Protein AF-A0A2E8RPB1-F1 (afdb_monomer)

Sequence (78 aa):
MGIVLMRSTTSHAFTKLMRQSFPEQTKTLELNTFLLNYVLSNPLVNVALMSLQSIEDVEWTNTVSDRISDRLDLKAFH

Foldseek 3Di:
DADEAEDECPVVPVVVVCCVVPVVVCVPPPVVLLVLLAQLLPPRHPHYHYDDDDVVSVVVSVVSNVPPVSHDNVVVVD

Radius of gyration: 13.1 Å; Cα contacts (8 Å, |Δi|>4): 69; chains: 1; bounding box: 30×34×26 Å

Solvent-accessible surface area (backbone atoms only — not comparable to full-atom values): 4799 Å² total; per-residue (Å²): 136,71,40,74,46,76,50,79,61,74,78,44,58,67,60,51,49,45,43,71,77,38,44,81,79,39,69,86,49,62,57,68,62,51,50,52,26,52,54,68,3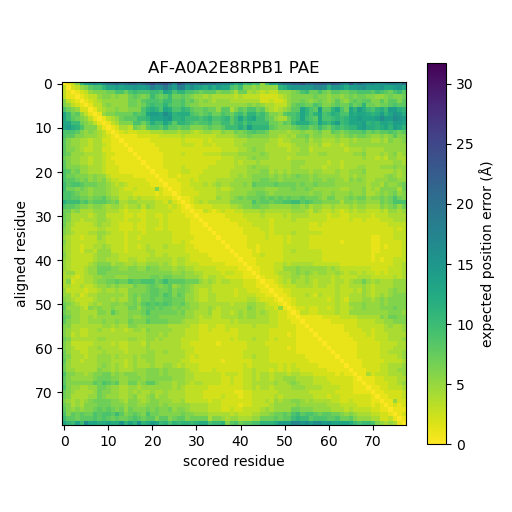2,37,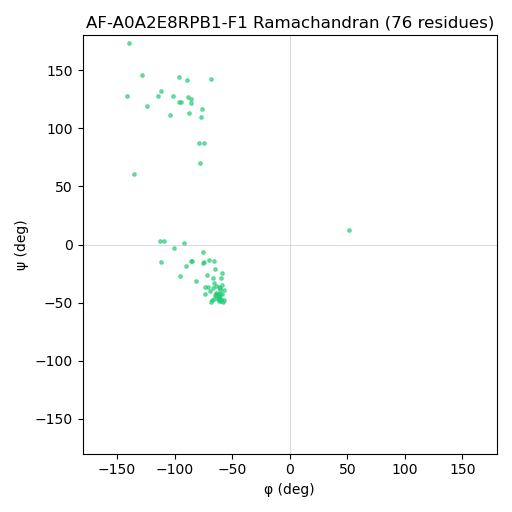90,55,45,74,43,79,46,70,56,72,91,51,70,66,50,50,55,51,49,52,59,56,66,70,42,63,88,65,43,50,72,58,75,84,78,110

Secondary structure (DSSP, 8-state):
-PEEEEEE-TT-HHHHHHHHHSHHHHTT--HHHHHHHHHHT-TTEEEEEEE-SSHHHHHHHHHHHH-GGG---GGGG-

Nearest PDB structures (foldseek):
  1ynq-assembly1_A  TM=7.430E-01  e=7.148E-01  Halalkalibacterium halodurans C-125
  8jwo-assembly2_K  TM=6.389E-01  e=2.214E+00  Streptomyces xinghaiensis
  8xr2-assembly1_A  TM=6.867E-01  e=4.306E+00  Streptomyces xinghaiensis
  8jwo-assembly1_A  TM=6.512E-01  e=3.527E+00  Streptomyces xinghaiensis
  8xr2-assembly2_O  TM=6.841E-01  e=6.418E+00  Streptomyces xinghaiensis

Mean predicted aligned error: 4.56 Å

Structure (mmCIF, N/CA/C/O backbone):
data_AF-A0A2E8RPB1-F1
#
_entry.id   AF-A0A2E8RPB1-F1
#
loop_
_atom_site.group_PDB
_atom_site.id
_atom_site.type_symbol
_atom_site.label_atom_id
_atom_site.label_alt_id
_atom_site.label_comp_id
_atom_site.label_asym_id
_atom_site.label_entity_id
_atom_site.label_seq_id
_atom_site.pdbx_PDB_ins_code
_atom_site.Cartn_x
_atom_site.Cartn_y
_atom_site.Cartn_z
_atom_site.occupancy
_atom_site.B_iso_or_equiv
_atom_site.auth_seq_id
_atom_site.auth_comp_id
_atom_site.auth_asym_id
_atom_site.auth_atom_id
_atom_site.pdbx_PDB_model_num
ATOM 1 N N . MET A 1 1 ? 17.432 -13.156 -0.157 1.00 58.72 1 MET A N 1
ATOM 2 C CA . MET A 1 1 ? 17.016 -12.649 1.169 1.00 58.72 1 MET A CA 1
ATOM 3 C C . MET A 1 1 ? 15.934 -11.622 0.933 1.00 58.72 1 MET A C 1
ATOM 5 O O . MET A 1 1 ? 16.178 -10.715 0.152 1.00 58.72 1 MET A O 1
ATOM 9 N N . GLY A 1 2 ? 14.759 -11.813 1.525 1.00 72.56 2 GLY A N 1
ATOM 10 C CA . GLY A 1 2 ? 13.639 -10.891 1.375 1.00 72.56 2 GLY A CA 1
ATOM 11 C C . GLY A 1 2 ? 13.548 -9.903 2.521 1.00 72.56 2 GLY A C 1
ATOM 12 O O . GLY A 1 2 ? 13.838 -10.264 3.661 1.00 72.56 2 GLY A O 1
ATOM 13 N N . ILE A 1 3 ? 13.150 -8.669 2.227 1.00 82.38 3 ILE A N 1
ATOM 14 C CA . ILE A 1 3 ? 12.862 -7.658 3.241 1.00 82.38 3 ILE A CA 1
ATOM 15 C C . ILE A 1 3 ? 11.390 -7.794 3.630 1.00 82.38 3 ILE A C 1
ATOM 17 O O . ILE A 1 3 ? 10.499 -7.782 2.777 1.00 82.38 3 ILE A O 1
ATOM 21 N N . VAL A 1 4 ? 11.144 -7.922 4.932 1.00 81.88 4 VAL A N 1
ATOM 22 C CA . VAL A 1 4 ? 9.814 -7.758 5.523 1.00 81.88 4 VAL A CA 1
ATOM 23 C C . VAL A 1 4 ? 9.726 -6.327 6.025 1.00 81.88 4 VAL A C 1
ATOM 25 O O . VAL A 1 4 ? 10.554 -5.907 6.834 1.00 81.88 4 VAL A O 1
ATOM 28 N N . LEU A 1 5 ? 8.742 -5.574 5.543 1.00 83.31 5 LEU A N 1
ATOM 29 C CA . LEU A 1 5 ? 8.529 -4.194 5.962 1.00 83.31 5 LEU A CA 1
ATOM 30 C C . LEU A 1 5 ? 7.206 -4.083 6.708 1.00 83.31 5 LEU A C 1
ATOM 32 O O . LEU A 1 5 ? 6.171 -4.499 6.199 1.00 83.31 5 LEU A O 1
ATOM 36 N N . MET A 1 6 ? 7.231 -3.498 7.904 1.00 80.62 6 MET A N 1
ATOM 37 C CA . MET A 1 6 ? 6.017 -3.162 8.641 1.00 80.62 6 MET A CA 1
ATOM 38 C C . MET A 1 6 ? 5.716 -1.675 8.488 1.00 80.62 6 MET A C 1
ATOM 40 O O . MET A 1 6 ? 6.568 -0.828 8.765 1.00 80.62 6 MET A O 1
ATOM 44 N N . ARG A 1 7 ? 4.487 -1.346 8.087 1.00 71.25 7 ARG A N 1
ATOM 45 C CA . ARG A 1 7 ? 3.984 0.031 8.077 1.00 71.25 7 ARG A CA 1
ATOM 46 C C . ARG A 1 7 ? 2.705 0.096 8.902 1.00 71.25 7 ARG A C 1
ATOM 48 O O . ARG A 1 7 ? 1.708 -0.546 8.596 1.00 71.25 7 ARG A O 1
ATOM 55 N N . SER A 1 8 ? 2.734 0.907 9.956 1.00 64.50 8 SER A N 1
ATOM 56 C CA . SER A 1 8 ? 1.520 1.261 10.692 1.00 64.50 8 SER A CA 1
ATOM 57 C C . SER A 1 8 ? 0.752 2.309 9.886 1.00 64.50 8 SER A C 1
ATOM 59 O O . SER A 1 8 ? 1.203 3.449 9.751 1.00 64.50 8 SER A O 1
ATOM 61 N N . THR A 1 9 ? -0.391 1.917 9.327 1.00 64.81 9 THR A N 1
ATOM 62 C CA . THR A 1 9 ? -1.385 2.835 8.747 1.00 64.81 9 THR A CA 1
ATOM 63 C C . THR A 1 9 ? -2.418 3.288 9.780 1.00 64.81 9 THR A C 1
ATOM 65 O O . THR A 1 9 ? -3.021 4.345 9.618 1.00 64.81 9 THR A O 1
ATOM 68 N N . THR A 1 10 ? -2.550 2.562 10.894 1.00 63.91 10 THR A N 1
ATOM 69 C CA . THR A 1 10 ? -3.566 2.783 11.936 1.00 63.91 10 THR A CA 1
ATOM 70 C C . THR A 1 10 ? -3.505 4.156 12.600 1.00 63.91 10 THR A C 1
ATOM 72 O O . THR A 1 10 ? -4.538 4.773 12.853 1.00 63.91 10 THR A O 1
ATOM 75 N N . SER A 1 11 ? -2.310 4.695 12.856 1.00 71.75 11 SER A N 1
ATOM 76 C CA . SER A 1 11 ? -2.186 5.987 13.546 1.00 71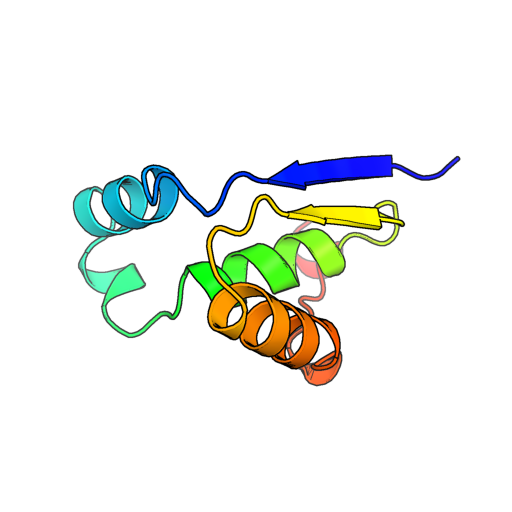.75 11 SER A CA 1
ATOM 77 C C . SER A 1 11 ? -2.549 7.193 12.673 1.00 71.75 11 SER A C 1
ATOM 79 O O . SER A 1 11 ? -2.718 8.296 13.197 1.00 71.75 11 SER A O 1
ATOM 81 N N . HIS A 1 12 ? -2.628 7.021 11.344 1.00 79.25 12 HIS A N 1
ATOM 82 C CA . HIS A 1 12 ? -2.763 8.105 10.361 1.00 79.25 12 HIS A CA 1
ATOM 83 C C . HIS A 1 12 ? -1.712 9.226 10.513 1.00 79.25 12 HIS A C 1
ATOM 85 O O . HIS A 1 12 ? -1.840 10.292 9.913 1.00 79.25 12 HIS A O 1
ATOM 91 N N . ALA A 1 13 ? -0.657 9.018 11.311 1.00 84.19 13 ALA A N 1
ATOM 92 C CA . ALA A 1 13 ? 0.291 10.072 11.658 1.00 84.19 13 ALA A CA 1
ATOM 93 C C . ALA A 1 13 ? 1.042 10.566 10.419 1.00 84.19 13 ALA A C 1
ATOM 95 O O . ALA A 1 13 ? 1.195 11.766 10.215 1.00 84.19 13 ALA A O 1
ATOM 96 N N . PHE A 1 14 ? 1.443 9.637 9.548 1.00 83.81 14 PHE A N 1
ATOM 97 C CA . PHE A 1 14 ? 2.131 9.968 8.305 1.00 83.81 14 PHE A CA 1
ATOM 98 C C . PHE A 1 14 ? 1.238 10.738 7.327 1.00 83.81 14 PHE A C 1
ATOM 100 O O . PHE A 1 14 ? 1.666 11.753 6.789 1.00 83.81 14 PHE A O 1
ATOM 107 N N . THR A 1 15 ? -0.003 10.298 7.105 1.00 86.81 15 THR A N 1
ATOM 108 C CA . THR A 1 15 ? -0.908 10.986 6.173 1.00 86.81 15 THR A CA 1
ATOM 109 C C . THR A 1 15 ? -1.301 12.369 6.680 1.00 86.81 15 THR A C 1
ATOM 111 O O . THR A 1 15 ? -1.340 13.310 5.889 1.00 86.81 15 THR A O 1
ATOM 114 N N . LYS A 1 16 ? -1.503 12.524 7.995 1.00 89.88 16 LYS A N 1
ATOM 115 C CA . LYS A 1 16 ? -1.704 13.831 8.637 1.00 89.88 16 LYS A CA 1
ATOM 116 C C . LYS A 1 16 ? -0.492 14.744 8.458 1.00 89.88 16 LYS A C 1
ATOM 118 O O . LYS A 1 16 ? -0.662 15.877 8.018 1.00 89.88 16 LYS A O 1
ATOM 123 N N . LEU A 1 17 ? 0.715 14.240 8.729 1.00 90.75 17 LEU A N 1
ATOM 124 C CA . LEU A 1 17 ? 1.959 14.989 8.542 1.00 90.75 17 LEU A CA 1
ATOM 125 C C . LEU A 1 17 ? 2.118 15.454 7.089 1.00 90.75 17 LEU A C 1
ATOM 127 O O . LEU A 1 17 ? 2.341 16.634 6.845 1.00 90.75 17 LEU A O 1
ATOM 131 N N . MET A 1 18 ? 1.941 14.553 6.121 1.00 92.31 18 MET A N 1
ATOM 132 C CA . MET A 1 18 ? 2.065 14.878 4.697 1.00 92.31 18 MET A CA 1
ATOM 133 C C . MET A 1 18 ? 1.058 15.943 4.256 1.00 92.31 18 MET A C 1
ATOM 135 O O . MET A 1 18 ? 1.435 16.873 3.549 1.00 92.31 18 MET A O 1
ATOM 139 N N . ARG A 1 19 ? -0.199 15.851 4.709 1.00 92.94 19 ARG A N 1
ATOM 140 C CA . ARG A 1 19 ? -1.224 16.865 4.414 1.00 92.94 19 ARG A CA 1
ATOM 141 C C . ARG A 1 19 ? -0.914 18.220 5.041 1.00 92.94 19 ARG A C 1
ATOM 143 O O . ARG A 1 19 ? -1.232 19.242 4.449 1.00 92.94 19 ARG A O 1
ATOM 150 N N . GLN A 1 20 ? -0.287 18.238 6.214 1.00 94.56 20 GLN A N 1
ATOM 151 C CA . GLN A 1 20 ? 0.120 19.477 6.872 1.00 94.56 20 GLN A CA 1
ATOM 152 C C . GLN A 1 20 ? 1.335 20.121 6.192 1.00 94.56 20 GLN A C 1
ATOM 154 O O . GLN A 1 20 ? 1.367 21.336 6.023 1.00 94.56 20 GLN A O 1
ATOM 159 N N . SER A 1 21 ? 2.338 19.327 5.816 1.00 96.00 21 SER A N 1
ATOM 160 C CA . SER A 1 21 ? 3.587 19.831 5.235 1.00 96.00 21 SER A CA 1
ATOM 161 C C . SER A 1 21 ? 3.480 20.147 3.741 1.00 96.00 21 SER A C 1
ATOM 163 O O . SER A 1 21 ? 4.150 21.061 3.269 1.00 96.00 21 SER A O 1
ATOM 165 N N . PHE A 1 22 ? 2.642 19.413 3.003 1.00 94.62 22 PHE A N 1
ATOM 166 C CA . PHE A 1 22 ? 2.507 19.502 1.543 1.00 94.62 22 PHE A CA 1
ATOM 167 C C . PHE A 1 22 ? 1.026 19.513 1.116 1.00 94.62 22 PHE A C 1
ATOM 169 O O . PHE A 1 22 ? 0.558 18.596 0.430 1.00 94.62 22 PHE A O 1
ATOM 176 N N . PRO A 1 23 ? 0.241 20.512 1.553 1.00 92.38 23 PRO A N 1
ATOM 177 C CA . PRO A 1 23 ? -1.211 20.506 1.389 1.00 92.38 23 PRO A CA 1
ATOM 178 C C . PRO A 1 23 ? -1.654 20.491 -0.079 1.00 92.38 23 PRO A C 1
ATOM 180 O O . PRO A 1 23 ? -2.533 19.712 -0.440 1.00 92.38 23 PRO A O 1
ATOM 183 N N . GLU A 1 24 ? -1.019 21.279 -0.950 1.00 93.81 24 GLU A N 1
ATOM 184 C CA . GLU A 1 24 ? -1.408 21.356 -2.366 1.00 93.81 24 GLU A CA 1
ATOM 185 C C . GLU A 1 24 ? -1.084 20.067 -3.128 1.00 93.81 24 GLU A C 1
ATOM 187 O O . GLU A 1 24 ? -1.893 19.585 -3.916 1.00 93.81 24 GLU A O 1
ATOM 192 N N . GLN A 1 25 ? 0.068 19.455 -2.845 1.00 89.38 25 GLN A N 1
ATOM 193 C CA . GLN A 1 25 ? 0.513 18.225 -3.505 1.00 89.38 25 GLN A CA 1
ATOM 194 C C . GLN A 1 25 ? -0.307 17.005 -3.070 1.00 89.38 25 GLN A C 1
ATOM 196 O O . GLN A 1 25 ? -0.421 16.032 -3.810 1.00 89.38 25 GLN A O 1
ATOM 201 N N . THR A 1 26 ? -0.874 17.042 -1.863 1.00 91.06 26 THR A N 1
ATOM 202 C CA . THR A 1 26 ? -1.623 15.918 -1.285 1.00 91.06 26 THR A CA 1
ATOM 203 C C . THR A 1 26 ? -3.138 16.070 -1.389 1.00 91.06 26 THR A C 1
ATOM 205 O O . THR A 1 26 ? -3.868 15.147 -1.033 1.00 91.06 26 THR A O 1
ATOM 208 N N . LYS A 1 27 ? -3.626 17.198 -1.919 1.00 87.25 27 LYS A N 1
ATOM 209 C CA . LYS A 1 27 ? -5.051 17.549 -1.985 1.00 87.25 27 LYS A CA 1
ATOM 210 C C . LYS A 1 27 ? -5.910 16.516 -2.716 1.00 87.25 27 LYS A C 1
ATOM 212 O O . LYS A 1 27 ? -7.026 16.241 -2.288 1.00 87.25 27 LYS A O 1
ATOM 217 N N . THR A 1 28 ? -5.392 15.952 -3.804 1.00 87.81 28 THR A N 1
ATOM 218 C CA . THR 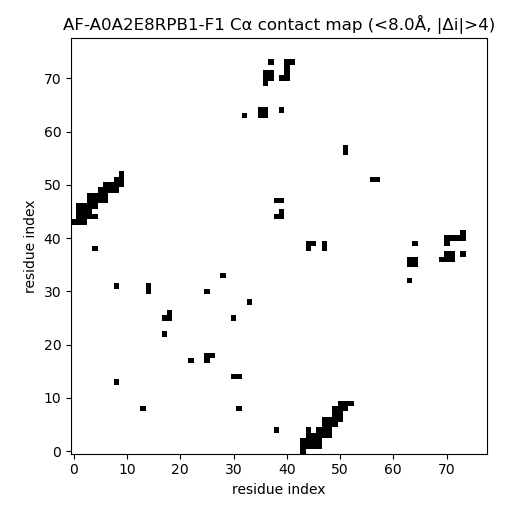A 1 28 ? -6.080 14.946 -4.634 1.00 87.81 28 THR A CA 1
ATOM 219 C C . THR A 1 28 ? -5.422 13.571 -4.561 1.00 87.81 28 THR A C 1
ATOM 221 O O . THR A 1 28 ? -5.831 12.659 -5.276 1.00 87.81 28 THR A O 1
ATOM 224 N N . LEU A 1 29 ? -4.381 13.418 -3.739 1.00 87.38 29 LEU A N 1
ATOM 225 C CA . LEU A 1 29 ? -3.606 12.189 -3.661 1.00 87.38 29 LEU A CA 1
ATOM 226 C C . LEU A 1 29 ? -4.132 11.297 -2.536 1.00 87.38 29 LEU A C 1
ATOM 228 O O . LEU A 1 29 ? -4.099 11.668 -1.359 1.00 87.38 29 LEU A O 1
ATOM 232 N N . GLU A 1 30 ? -4.527 10.075 -2.887 1.00 88.75 30 GLU A N 1
ATOM 233 C CA . GLU A 1 30 ? -4.795 9.029 -1.903 1.00 88.75 30 GLU A CA 1
ATOM 234 C C . GLU A 1 30 ? -3.480 8.480 -1.336 1.00 88.75 30 GLU A C 1
ATOM 236 O O . GLU A 1 30 ? -2.888 7.521 -1.836 1.00 88.75 30 GLU A O 1
ATOM 241 N N . LEU A 1 31 ? -2.995 9.143 -0.283 1.00 88.38 31 LEU A N 1
ATOM 242 C CA . LEU A 1 31 ? -1.693 8.883 0.335 1.00 88.38 31 LEU A CA 1
ATOM 243 C C 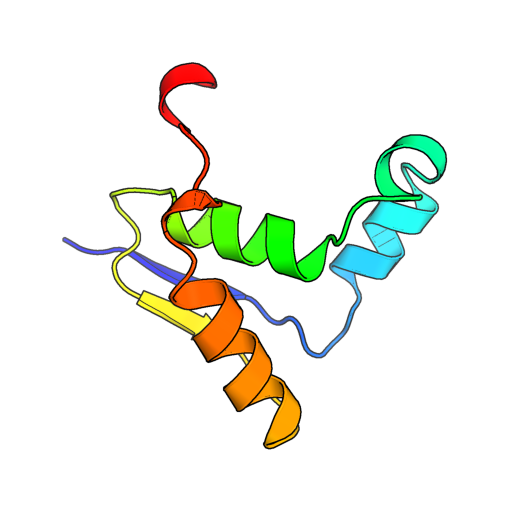. LEU A 1 31 ? -1.533 7.450 0.851 1.00 88.38 31 LEU A C 1
ATOM 245 O O . LEU A 1 31 ? -0.430 6.911 0.791 1.00 88.38 31 LEU A O 1
ATOM 249 N N . ASN A 1 32 ? -2.605 6.834 1.357 1.00 87.12 32 ASN A N 1
ATOM 250 C CA . ASN A 1 32 ? -2.556 5.458 1.853 1.00 87.12 32 ASN A CA 1
ATOM 251 C C . ASN A 1 32 ? -2.319 4.471 0.701 1.00 87.12 32 ASN A C 1
ATOM 253 O O . ASN A 1 32 ? -1.413 3.640 0.776 1.00 87.12 32 ASN A O 1
ATOM 257 N N . THR A 1 33 ? -3.074 4.618 -0.390 1.00 89.06 33 THR A N 1
ATOM 258 C CA . THR A 1 33 ? -2.920 3.813 -1.610 1.00 89.06 33 THR A CA 1
ATOM 259 C C . THR A 1 33 ? -1.543 4.012 -2.233 1.00 89.06 33 THR A C 1
ATOM 261 O O . THR A 1 33 ? -0.874 3.038 -2.581 1.00 89.06 33 THR A O 1
ATOM 264 N N . PHE A 1 34 ? -1.097 5.267 -2.339 1.00 90.06 34 PHE A N 1
ATOM 265 C CA . PHE A 1 34 ? 0.217 5.608 -2.877 1.00 90.06 34 PHE A CA 1
ATOM 266 C C . PHE A 1 34 ? 1.343 4.965 -2.061 1.00 90.06 34 PHE A C 1
ATOM 268 O O . PHE A 1 34 ? 2.241 4.342 -2.622 1.00 90.06 34 PHE A O 1
ATOM 275 N N . LEU A 1 35 ? 1.281 5.066 -0.731 1.00 87.81 35 LEU A N 1
ATOM 276 C CA . LEU A 1 35 ? 2.308 4.528 0.156 1.00 87.81 35 LEU A CA 1
ATOM 277 C C . LEU A 1 35 ? 2.388 2.998 0.093 1.00 87.81 35 LEU A C 1
ATOM 279 O O . LEU A 1 35 ? 3.490 2.451 0.054 1.00 87.81 35 LEU A O 1
ATOM 283 N N . LEU A 1 36 ? 1.242 2.311 0.083 1.00 88.44 36 LEU A N 1
ATOM 284 C CA . LEU A 1 36 ? 1.210 0.853 -0.008 1.00 88.44 36 LEU A CA 1
ATOM 285 C C . LEU A 1 36 ? 1.792 0.379 -1.346 1.00 88.44 36 LEU A C 1
ATOM 287 O O . LEU A 1 36 ? 2.647 -0.505 -1.367 1.00 88.44 36 LEU A O 1
ATOM 291 N N . ASN A 1 37 ? 1.412 1.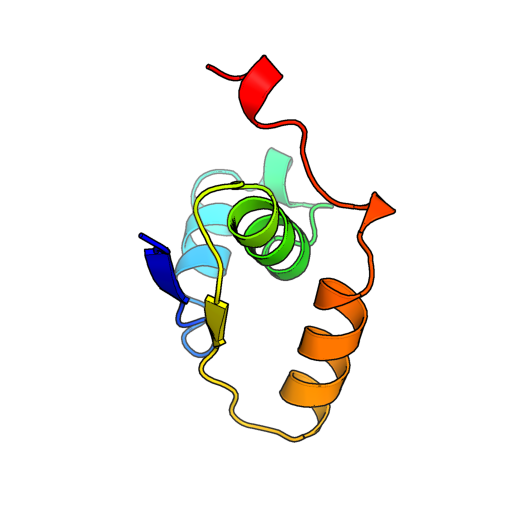028 -2.449 1.00 90.75 37 ASN A N 1
ATOM 292 C CA . ASN A 1 37 ? 1.984 0.735 -3.759 1.00 90.75 37 ASN A CA 1
ATOM 293 C C . ASN A 1 37 ? 3.481 1.028 -3.814 1.00 90.75 37 ASN A C 1
ATOM 295 O O . ASN A 1 37 ? 4.224 0.196 -4.321 1.00 90.75 37 ASN A O 1
ATOM 299 N N . TYR A 1 38 ? 3.949 2.139 -3.245 1.00 89.56 38 TYR A N 1
ATOM 300 C CA . TYR A 1 38 ? 5.375 2.453 -3.161 1.00 89.56 38 TYR A CA 1
ATOM 301 C C . TYR A 1 38 ? 6.169 1.351 -2.446 1.00 89.56 38 TYR A C 1
ATOM 303 O O . TYR A 1 38 ? 7.172 0.877 -2.975 1.00 89.56 38 TYR A O 1
ATOM 311 N N . VAL A 1 39 ? 5.692 0.882 -1.287 1.00 89.31 39 VAL A N 1
ATOM 312 C CA . VAL A 1 39 ? 6.332 -0.221 -0.546 1.00 89.31 39 VAL A CA 1
ATOM 313 C C . VAL A 1 39 ? 6.384 -1.493 -1.389 1.00 89.31 39 VAL A C 1
ATOM 315 O O . VAL A 1 39 ? 7.442 -2.108 -1.511 1.00 89.31 39 VAL A O 1
ATOM 318 N N . LEU A 1 40 ? 5.256 -1.869 -1.993 1.00 89.81 40 LEU A N 1
ATOM 319 C CA . LEU A 1 40 ? 5.127 -3.094 -2.783 1.00 89.81 40 LEU A CA 1
ATOM 320 C C . LEU A 1 40 ? 5.790 -3.005 -4.168 1.00 89.81 40 LEU A C 1
ATOM 322 O O . LEU A 1 40 ? 5.842 -4.002 -4.884 1.00 89.81 40 LEU A O 1
ATOM 326 N N . SER A 1 41 ? 6.278 -1.827 -4.559 1.00 91.75 41 SER A N 1
ATOM 327 C CA . SER A 1 41 ? 7.040 -1.620 -5.796 1.00 91.75 41 SER A CA 1
ATOM 328 C C . SER A 1 41 ? 8.528 -1.913 -5.627 1.00 91.75 41 SER A C 1
ATOM 330 O O . SER A 1 41 ? 9.254 -2.034 -6.611 1.00 91.75 41 SER A O 1
ATOM 332 N N . ASN A 1 42 ? 9.006 -2.028 -4.386 1.00 89.75 42 ASN A N 1
ATOM 333 C CA . ASN A 1 42 ? 10.387 -2.391 -4.124 1.00 89.75 42 ASN A CA 1
ATOM 334 C C . ASN A 1 42 ? 10.581 -3.899 -4.361 1.00 89.75 42 ASN A C 1
ATOM 336 O O . ASN A 1 42 ? 10.027 -4.698 -3.605 1.00 89.75 42 ASN A O 1
ATOM 340 N N . PRO A 1 43 ? 11.408 -4.314 -5.341 1.00 87.94 43 PRO A N 1
ATOM 341 C CA . PRO A 1 43 ? 11.596 -5.729 -5.667 1.00 87.94 43 PRO A CA 1
ATOM 342 C C . PRO A 1 43 ? 12.261 -6.535 -4.540 1.00 87.94 43 PRO A C 1
ATOM 344 O O . PRO A 1 43 ? 12.252 -7.762 -4.575 1.00 87.94 43 PRO A O 1
ATOM 347 N N . LEU A 1 44 ? 12.855 -5.864 -3.548 1.00 87.44 44 LEU A N 1
ATOM 348 C CA . LEU A 1 44 ? 13.447 -6.496 -2.369 1.00 87.44 44 LEU A CA 1
ATOM 349 C C . LEU A 1 44 ? 12.423 -6.745 -1.254 1.00 87.44 44 LEU A C 1
ATOM 351 O O . LEU A 1 44 ? 12.726 -7.481 -0.315 1.00 87.44 44 LEU A O 1
ATOM 355 N N . VAL A 1 45 ? 11.239 -6.128 -1.321 1.00 86.38 45 VAL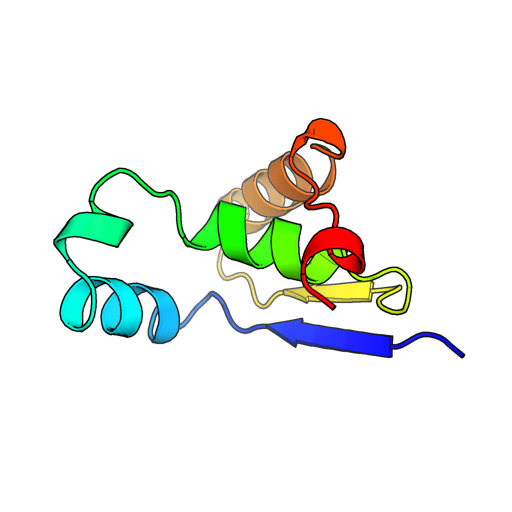 A N 1
ATOM 356 C CA . VAL A 1 45 ? 10.170 -6.316 -0.338 1.00 86.38 45 VAL A CA 1
ATOM 357 C C . VAL A 1 45 ? 9.328 -7.513 -0.755 1.00 86.38 45 VAL A C 1
ATOM 359 O O . VAL A 1 45 ? 8.626 -7.480 -1.760 1.00 86.38 45 VAL A O 1
ATOM 362 N N . ASN A 1 46 ? 9.378 -8.576 0.044 1.00 83.12 46 ASN A N 1
ATOM 363 C CA . ASN A 1 46 ? 8.576 -9.777 -0.200 1.00 83.12 46 ASN A CA 1
ATOM 364 C C . ASN A 1 46 ? 7.264 -9.771 0.581 1.00 83.12 46 ASN A C 1
ATOM 366 O O . ASN A 1 46 ? 6.305 -10.411 0.164 1.00 83.12 46 ASN A O 1
ATOM 370 N N . VAL A 1 47 ? 7.231 -9.079 1.721 1.00 84.19 47 VAL A N 1
ATOM 371 C CA . VAL A 1 47 ? 6.066 -9.031 2.607 1.00 84.19 47 VAL A CA 1
ATOM 372 C C . VAL A 1 47 ? 5.919 -7.620 3.164 1.00 84.19 47 VAL A C 1
ATOM 374 O O . VAL A 1 47 ? 6.860 -7.078 3.749 1.00 84.19 47 VAL A O 1
ATOM 377 N N . ALA A 1 48 ? 4.722 -7.051 3.020 1.00 86.75 48 ALA A N 1
ATOM 378 C CA . ALA A 1 48 ? 4.30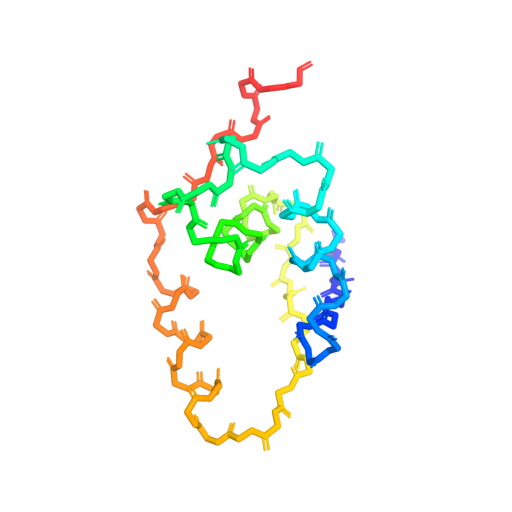8 -5.833 3.705 1.00 86.75 48 ALA A CA 1
ATOM 379 C C . ALA A 1 48 ? 3.357 -6.199 4.854 1.00 86.75 48 ALA A C 1
ATOM 381 O O . ALA A 1 48 ? 2.244 -6.668 4.624 1.00 86.75 48 ALA A O 1
ATOM 382 N N . LEU A 1 49 ? 3.804 -6.007 6.095 1.00 86.38 49 LEU A N 1
ATOM 383 C CA . LEU A 1 49 ? 2.985 -6.199 7.288 1.00 86.38 49 LEU A CA 1
ATOM 384 C C . LEU A 1 49 ? 2.209 -4.918 7.589 1.00 86.38 49 LEU A C 1
ATOM 386 O O . LEU A 1 49 ? 2.797 -3.858 7.830 1.00 86.38 49 LEU A O 1
ATOM 390 N N . MET A 1 50 ? 0.886 -5.046 7.616 1.00 84.75 50 MET A N 1
ATOM 391 C CA . MET A 1 50 ? -0.039 -3.952 7.878 1.00 84.75 50 MET A CA 1
ATOM 392 C C . MET A 1 50 ? -0.717 -4.175 9.227 1.00 84.75 50 MET A C 1
ATOM 394 O O . MET A 1 50 ? -1.191 -5.268 9.528 1.00 84.75 50 MET A O 1
ATOM 398 N N . SER A 1 51 ? -0.753 -3.132 10.053 1.00 82.12 51 SER A N 1
ATOM 399 C CA . SER A 1 51 ? -1.628 -3.111 11.226 1.00 82.12 51 SER A CA 1
ATOM 400 C C . SER A 1 51 ? -2.988 -2.603 10.758 1.00 82.12 51 SER A C 1
ATOM 402 O O . SER A 1 51 ? -3.047 -1.544 10.142 1.00 82.12 51 SER A O 1
ATOM 404 N N . LEU A 1 52 ? -4.045 -3.368 11.010 1.00 85.75 52 LEU A N 1
ATOM 405 C CA . LEU A 1 52 ? -5.413 -3.088 10.570 1.00 85.75 52 LEU A CA 1
ATOM 406 C C . LEU A 1 52 ? -6.333 -3.164 11.794 1.00 85.75 52 LEU A C 1
ATOM 408 O O . LEU A 1 52 ? -6.041 -3.930 12.718 1.00 85.75 52 LEU A O 1
ATOM 412 N N . GLN A 1 53 ? -7.386 -2.347 11.845 1.00 85.75 53 GLN A N 1
ATOM 413 C CA . GLN A 1 53 ? -8.287 -2.280 13.006 1.00 85.75 53 GLN A CA 1
ATOM 414 C C . GLN A 1 53 ? -9.688 -2.812 12.713 1.00 85.75 53 GLN A C 1
ATOM 416 O O . GLN A 1 53 ? -10.429 -3.090 13.656 1.00 85.75 53 GLN A O 1
ATOM 421 N N . SER A 1 54 ? -10.043 -2.983 11.441 1.00 87.81 54 SER A N 1
ATOM 422 C CA . SER A 1 54 ? -11.351 -3.483 11.033 1.00 87.81 54 SER A CA 1
ATOM 423 C C . SER A 1 54 ? -11.269 -4.458 9.854 1.00 87.81 54 SER A C 1
ATOM 425 O O . SER A 1 54 ? -10.201 -4.690 9.286 1.00 87.81 54 SER A O 1
ATOM 427 N N . ILE A 1 55 ? -12.404 -5.064 9.499 1.00 91.69 55 ILE A N 1
ATOM 428 C CA . ILE A 1 55 ? -12.505 -5.951 8.330 1.00 91.69 55 ILE A CA 1
ATOM 429 C C . ILE A 1 55 ? -12.418 -5.130 7.039 1.00 91.69 55 ILE A C 1
ATOM 431 O O . ILE A 1 55 ? -11.766 -5.545 6.087 1.00 91.69 55 ILE A O 1
ATOM 435 N N . GLU A 1 56 ? -12.991 -3.931 7.030 1.00 89.88 56 GLU A N 1
ATOM 436 C CA . GLU A 1 56 ? -12.946 -3.010 5.893 1.00 89.88 56 GLU A CA 1
ATOM 437 C C . GLU A 1 56 ? -11.499 -2.621 5.553 1.00 89.88 56 GLU A C 1
ATOM 439 O O . GLU A 1 56 ? -11.131 -2.557 4.381 1.00 89.88 56 GLU A O 1
ATOM 444 N N . ASP A 1 57 ? -10.648 -2.439 6.570 1.00 86.62 57 ASP A N 1
ATOM 445 C CA . ASP A 1 57 ? -9.214 -2.204 6.384 1.00 86.62 57 ASP A CA 1
ATOM 446 C C . ASP A 1 57 ? -8.522 -3.390 5.678 1.00 86.62 57 ASP A C 1
ATOM 448 O O . ASP A 1 57 ? -7.612 -3.189 4.867 1.00 86.62 57 ASP A O 1
ATOM 452 N N . VAL A 1 58 ? -8.943 -4.629 5.969 1.00 89.38 58 VAL A N 1
ATOM 453 C CA . VAL A 1 58 ? -8.422 -5.854 5.333 1.00 89.38 58 VAL A CA 1
ATOM 454 C C . VAL A 1 58 ? -8.839 -5.911 3.870 1.00 89.38 58 VAL A C 1
ATOM 456 O O . VAL A 1 58 ? -7.991 -6.098 2.997 1.00 89.38 58 VAL A O 1
ATOM 459 N N . GLU A 1 59 ? -10.123 -5.711 3.590 1.00 92.69 59 GLU A N 1
ATOM 460 C CA . GLU A 1 59 ? -10.660 -5.721 2.227 1.00 92.69 59 GLU A CA 1
ATOM 461 C C . GLU A 1 59 ? -10.026 -4.628 1.362 1.00 92.69 59 GLU A C 1
ATOM 463 O O . GLU A 1 59 ? -9.599 -4.889 0.232 1.00 92.69 59 GLU A O 1
ATOM 468 N N . TRP A 1 60 ? -9.891 -3.419 1.912 1.00 90.62 60 TRP A N 1
ATOM 469 C CA . TRP A 1 60 ? -9.210 -2.313 1.251 1.00 90.62 60 TRP A CA 1
ATOM 470 C C . TRP A 1 60 ? -7.740 -2.645 0.974 1.00 90.62 60 TRP A C 1
ATOM 472 O O . TRP A 1 60 ? -7.273 -2.462 -0.152 1.00 90.62 60 TRP A O 1
ATOM 482 N N . THR A 1 61 ? -7.017 -3.178 1.966 1.00 89.56 61 THR A N 1
ATOM 483 C CA . THR A 1 61 ? -5.592 -3.515 1.818 1.00 89.56 61 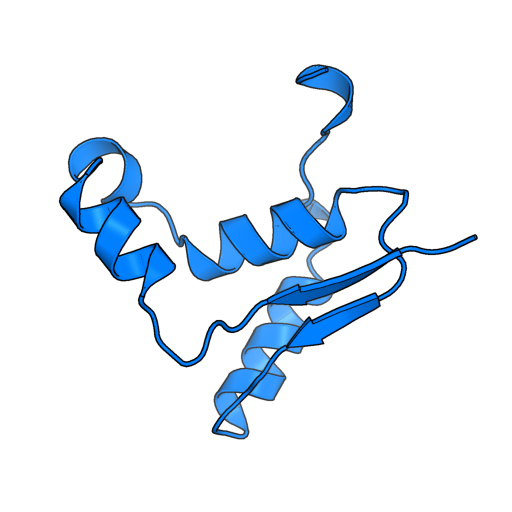THR A CA 1
ATOM 484 C C . THR A 1 61 ? -5.385 -4.560 0.729 1.00 89.56 61 THR A C 1
ATOM 486 O O . THR A 1 61 ? -4.516 -4.366 -0.119 1.00 89.56 61 THR A O 1
ATOM 489 N N . ASN A 1 62 ? -6.209 -5.613 0.705 1.00 91.31 62 ASN A N 1
ATOM 490 C CA . ASN A 1 62 ? -6.164 -6.649 -0.330 1.00 91.31 62 ASN A CA 1
ATOM 491 C C . ASN A 1 62 ? -6.465 -6.064 -1.717 1.00 91.31 62 ASN A C 1
ATOM 493 O O . ASN A 1 62 ? -5.716 -6.267 -2.670 1.00 91.31 62 ASN A O 1
ATOM 497 N N . THR A 1 63 ? -7.515 -5.247 -1.820 1.00 92.25 63 THR A N 1
ATOM 498 C CA . THR A 1 63 ? -7.886 -4.597 -3.084 1.00 92.25 63 THR A CA 1
ATOM 499 C C . THR A 1 63 ? -6.750 -3.725 -3.623 1.00 92.25 63 THR A C 1
ATOM 501 O O . THR A 1 63 ? -6.464 -3.739 -4.818 1.00 92.25 63 THR A O 1
ATOM 504 N N . VAL A 1 64 ? -6.071 -2.961 -2.764 1.00 90.44 64 VAL A N 1
ATOM 505 C CA . VAL A 1 64 ? -4.939 -2.118 -3.175 1.00 90.44 64 VAL A CA 1
ATOM 506 C C . VAL A 1 64 ? -3.688 -2.948 -3.464 1.00 90.44 64 VAL A C 1
ATOM 508 O O . VAL A 1 64 ? -2.946 -2.629 -4.397 1.00 90.44 64 VAL A O 1
ATOM 511 N N . SER A 1 65 ? -3.436 -4.019 -2.709 1.00 89.25 65 SER A N 1
ATOM 512 C CA . SER A 1 65 ? -2.297 -4.897 -2.972 1.00 89.25 65 SER A CA 1
ATOM 513 C C . SER A 1 65 ? -2.419 -5.596 -4.322 1.00 89.25 65 SER A C 1
ATOM 515 O O . SER A 1 65 ? -1.410 -5.716 -5.012 1.00 89.25 65 SER A O 1
ATOM 517 N N . ASP A 1 66 ? -3.623 -5.969 -4.747 1.00 92.06 66 ASP A N 1
ATOM 518 C CA . ASP A 1 66 ? -3.846 -6.682 -6.011 1.00 92.06 66 ASP A CA 1
ATOM 519 C C . ASP A 1 66 ? -3.723 -5.779 -7.249 1.00 92.06 66 ASP A C 1
ATOM 521 O O . ASP A 1 66 ? -3.536 -6.256 -8.371 1.00 92.06 66 ASP A O 1
ATOM 525 N N . ARG A 1 67 ? -3.755 -4.454 -7.066 1.00 90.81 67 ARG A N 1
ATOM 526 C CA . ARG A 1 67 ? -3.600 -3.463 -8.141 1.00 90.81 67 ARG A CA 1
ATOM 527 C C . ARG A 1 67 ? -2.137 -3.294 -8.543 1.00 90.81 67 ARG A C 1
ATOM 529 O O . ARG A 1 67 ? -1.516 -2.261 -8.311 1.00 90.81 67 ARG A O 1
ATOM 536 N N . ILE A 1 68 ? -1.582 -4.314 -9.195 1.00 89.50 68 ILE A N 1
ATOM 537 C CA . ILE A 1 68 ? -0.198 -4.315 -9.700 1.00 89.50 68 ILE A CA 1
ATOM 538 C C . ILE A 1 68 ? 0.034 -3.177 -10.713 1.00 89.50 68 ILE A C 1
ATOM 540 O O . ILE A 1 68 ? 1.138 -2.647 -10.796 1.00 89.50 68 ILE A O 1
ATOM 544 N N . SER A 1 69 ? -1.006 -2.750 -11.438 1.00 91.44 69 SER A N 1
ATOM 545 C CA . SER A 1 69 ? -0.955 -1.597 -12.352 1.00 91.44 69 SER A CA 1
ATOM 546 C C . SER A 1 69 ? -0.572 -0.283 -11.674 1.00 91.44 69 SER A C 1
ATOM 548 O O . SER A 1 69 ? -0.075 0.618 -12.339 1.00 91.44 69 SER A O 1
ATOM 550 N N . ASP A 1 70 ? -0.811 -0.170 -10.367 1.00 89.88 70 ASP A N 1
ATOM 551 C CA . ASP A 1 70 ? -0.564 1.046 -9.593 1.00 89.88 70 ASP A CA 1
ATOM 552 C C . ASP A 1 70 ? 0.850 1.050 -8.979 1.00 89.88 70 ASP A C 1
ATOM 554 O O . ASP A 1 70 ? 1.224 1.987 -8.268 1.00 89.88 70 ASP A O 1
ATOM 558 N N . ARG A 1 71 ? 1.649 0.003 -9.239 1.00 91.25 71 ARG A N 1
ATOM 559 C CA . ARG A 1 71 ? 3.046 -0.073 -8.809 1.00 91.25 71 ARG A CA 1
ATOM 560 C C . ARG A 1 71 ? 3.894 0.948 -9.558 1.00 91.25 71 ARG A C 1
ATOM 562 O O . ARG A 1 71 ? 3.727 1.199 -10.747 1.00 91.25 71 ARG A O 1
ATOM 569 N N . LEU A 1 72 ? 4.832 1.523 -8.826 1.00 92.19 72 LEU A N 1
ATOM 570 C CA . LEU A 1 72 ? 5.754 2.543 -9.286 1.00 92.19 72 LEU A CA 1
ATOM 571 C C . LEU A 1 72 ? 7.010 1.884 -9.857 1.00 92.19 72 LEU A C 1
ATOM 573 O O . LEU A 1 72 ? 7.537 0.930 -9.286 1.00 92.19 72 LEU A O 1
ATOM 577 N N . ASP A 1 73 ? 7.554 2.437 -10.939 1.00 91.50 73 ASP A N 1
ATOM 578 C CA . ASP A 1 73 ? 8.892 2.058 -11.389 1.00 91.50 73 ASP A CA 1
ATOM 579 C C . ASP A 1 73 ? 9.947 2.764 -10.533 1.00 91.50 73 ASP A C 1
ATOM 581 O O . ASP A 1 73 ? 10.422 3.849 -10.861 1.00 91.50 73 ASP A O 1
ATOM 585 N N . LEU A 1 74 ? 10.311 2.149 -9.405 1.00 89.19 74 LEU A N 1
ATOM 586 C CA . LEU A 1 74 ? 11.309 2.721 -8.500 1.00 89.19 74 LEU A CA 1
ATOM 587 C C . LEU A 1 74 ? 12.703 2.819 -9.134 1.00 89.19 74 LEU A C 1
ATOM 589 O O . LEU A 1 74 ? 13.500 3.638 -8.686 1.00 89.19 74 LEU A O 1
ATOM 593 N N . LYS A 1 75 ? 13.008 2.038 -10.183 1.00 87.31 75 LYS A N 1
ATOM 594 C CA . LYS A 1 75 ? 14.311 2.123 -10.862 1.00 87.31 75 LYS A CA 1
ATOM 595 C C . LYS A 1 75 ? 14.491 3.456 -11.579 1.00 87.31 75 LYS A C 1
ATOM 597 O O . LYS A 1 75 ? 15.617 3.915 -11.685 1.00 87.31 75 LYS A O 1
ATOM 602 N N . ALA A 1 76 ? 13.407 4.083 -12.032 1.00 89.06 76 ALA A N 1
ATOM 603 C CA . ALA A 1 76 ? 13.457 5.390 -12.682 1.00 89.06 76 ALA A CA 1
ATOM 604 C C . ALA A 1 76 ? 13.809 6.546 -11.721 1.00 89.06 76 ALA A C 1
ATOM 606 O O . ALA A 1 76 ? 14.112 7.645 -12.180 1.00 89.06 76 ALA A O 1
ATOM 607 N N . PHE A 1 77 ? 13.756 6.316 -10.402 1.00 83.44 77 PHE A N 1
ATOM 608 C CA . PHE A 1 77 ? 14.021 7.318 -9.362 1.00 83.44 77 PHE A CA 1
ATOM 609 C C . PHE A 1 77 ? 15.345 7.093 -8.607 1.00 83.44 77 PHE A C 1
ATOM 611 O O . PHE A 1 77 ? 15.631 7.831 -7.662 1.00 83.44 77 PHE A O 1
ATOM 618 N N . HIS A 1 78 ? 16.126 6.081 -8.999 1.00 72.81 78 HIS A N 1
ATOM 619 C CA . HIS A 1 78 ? 17.456 5.767 -8.465 1.00 72.81 78 HIS A CA 1
ATOM 620 C C . HIS A 1 78 ? 18.547 6.168 -9.457 1.00 72.81 78 HIS A C 1
ATOM 622 O O . HIS A 1 78 ? 19.578 6.692 -8.980 1.00 72.81 78 HIS A O 1
#

pLDDT: mean 86.45, std 7.35, range [58.72, 96.0]